Protein AF-A0A1J4ZXX1-F1 (afdb_monomer_lite)

pLDDT: mean 85.51, std 11.24, range [45.81, 95.94]

Foldseek 3Di:
DVVVVLVDPDAAEAEAEDAVPHDDDPALVLVLLVVLVRVVVCCVVAQEDEAEAEPSDDDPVSVCSSVVLNVLSRDPSGHYHYDHDHCVPDPVNVVNVVQNVQVVCCVPPVDCSVVSCVVRYDYDYYYSVVSVVVSVVVVD

Sequence (140 aa):
MLADMAQADVEIFALTVRKERRRIEDTPEHYAILVCELLSMCWNTHLNVALSLDRHFTSSLQIAAVNTSIYHQWPRQGLLSITHVDSQRSPLVQLADFVAGSVYSSYKANDQMVGLIEPRLEAVVEDWPHIKARWMHRWQ

Radius of gyration: 15.5 Å; chains: 1; bounding box: 45×34×31 Å

Secondary structure (DSSP, 8-state):
-HHHHHHS---EEEEEEE-TTPPPP--HHHHHHHHHHHHHTTTTT-SEEEEEEE----SHHHHHHHHHHHHHHS-TTSEEEEEEE-TTT-HHHHHHHHHHHHHHHHHHH--GGGGGTGGGEEEEEEEHHHHHHHHHHH--

Structure (mmCIF, N/CA/C/O backbone):
data_AF-A0A1J4ZXX1-F1
#
_entry.id   AF-A0A1J4ZXX1-F1
#
loop_
_atom_site.group_PDB
_atom_site.id
_atom_site.type_symbol
_atom_site.label_atom_id
_atom_site.label_alt_id
_atom_site.label_comp_id
_atom_site.label_asym_id
_atom_site.label_entity_id
_atom_site.label_seq_id
_atom_site.pdbx_PDB_ins_code
_atom_site.Cartn_x
_atom_site.Cartn_y
_atom_site.Cartn_z
_atom_site.occupancy
_atom_site.B_iso_or_equiv
_atom_site.auth_seq_id
_atom_site.auth_comp_id
_atom_site.auth_asym_id
_atom_site.auth_atom_id
_atom_site.pdbx_PDB_model_num
ATOM 1 N N . MET A 1 1 ? -23.843 -4.019 -1.315 1.00 52.09 1 MET A N 1
ATOM 2 C CA . MET A 1 1 ? -22.415 -3.870 -1.678 1.00 52.09 1 MET A CA 1
ATOM 3 C C . MET A 1 1 ? -21.716 -2.754 -0.900 1.00 52.09 1 MET A C 1
ATOM 5 O O . MET A 1 1 ? -20.800 -3.092 -0.182 1.00 52.09 1 MET A O 1
ATOM 9 N N . LEU A 1 2 ? -22.145 -1.478 -0.931 1.00 45.81 2 LEU A N 1
ATOM 10 C CA . LEU A 1 2 ? -21.620 -0.438 -0.005 1.00 45.81 2 LEU A CA 1
ATOM 11 C C . LEU A 1 2 ? -22.265 -0.492 1.398 1.00 45.81 2 LEU A C 1
ATOM 13 O O . LEU A 1 2 ? -21.585 -0.325 2.405 1.00 45.81 2 LEU A O 1
ATOM 17 N N . ALA A 1 3 ? -23.570 -0.779 1.472 1.00 47.62 3 ALA A N 1
ATOM 18 C CA . ALA A 1 3 ? -24.307 -0.872 2.739 1.00 47.62 3 ALA A CA 1
ATOM 19 C C . ALA A 1 3 ? -23.832 -2.030 3.638 1.00 47.62 3 ALA A C 1
ATOM 21 O O . ALA A 1 3 ? -23.778 -1.880 4.854 1.00 47.62 3 ALA A O 1
ATOM 22 N N . ASP A 1 4 ? -23.428 -3.154 3.040 1.00 51.50 4 ASP A N 1
ATOM 23 C CA . ASP A 1 4 ? -22.905 -4.315 3.776 1.00 51.50 4 ASP A CA 1
ATOM 24 C C . ASP A 1 4 ? -21.526 -4.018 4.390 1.00 51.50 4 ASP A C 1
ATOM 26 O O . ASP A 1 4 ? -21.186 -4.526 5.451 1.00 51.50 4 ASP A O 1
ATOM 30 N N . MET A 1 5 ? -20.749 -3.133 3.759 1.00 50.62 5 MET A N 1
ATOM 31 C CA . MET A 1 5 ? -19.434 -2.705 4.245 1.00 50.62 5 MET A CA 1
ATOM 32 C C . MET A 1 5 ? -19.534 -1.665 5.355 1.00 50.62 5 MET A C 1
ATOM 34 O O . MET A 1 5 ? -18.695 -1.647 6.245 1.00 50.62 5 MET A O 1
ATOM 38 N N . ALA A 1 6 ? -20.592 -0.849 5.357 1.00 54.41 6 ALA A N 1
ATOM 39 C CA . ALA A 1 6 ? -20.888 0.040 6.479 1.00 54.41 6 ALA A CA 1
ATOM 40 C C . ALA A 1 6 ? -21.181 -0.734 7.782 1.00 54.41 6 ALA A C 1
ATOM 42 O O . ALA A 1 6 ? -21.035 -0.168 8.870 1.00 54.41 6 ALA A O 1
ATOM 43 N N . GLN A 1 7 ? -21.579 -2.010 7.670 1.00 55.47 7 GLN A N 1
ATOM 44 C CA . GLN A 1 7 ? -21.787 -2.924 8.798 1.00 55.47 7 GLN A CA 1
ATOM 45 C C . GLN A 1 7 ? -20.598 -3.847 9.089 1.00 55.47 7 GLN A C 1
ATOM 47 O O . GLN A 1 7 ? -20.555 -4.437 10.166 1.00 55.47 7 GLN A O 1
ATOM 52 N N . ALA A 1 8 ? -19.644 -3.977 8.166 1.00 64.56 8 ALA A N 1
ATOM 53 C CA . ALA A 1 8 ? -18.437 -4.751 8.404 1.00 64.56 8 ALA A CA 1
ATOM 54 C C . ALA A 1 8 ? -17.531 -4.015 9.403 1.00 64.56 8 ALA A C 1
ATOM 56 O O . ALA A 1 8 ? -17.345 -2.798 9.317 1.00 64.56 8 ALA A O 1
ATOM 57 N N . ASP A 1 9 ? -16.973 -4.762 10.353 1.00 73.69 9 ASP A N 1
ATOM 58 C CA . ASP A 1 9 ? -15.951 -4.253 11.261 1.00 73.69 9 ASP A CA 1
ATOM 59 C C . ASP A 1 9 ? -14.627 -4.190 10.494 1.00 73.69 9 ASP A C 1
ATOM 61 O O . ASP A 1 9 ? -13.966 -5.207 10.272 1.00 73.69 9 ASP A O 1
ATOM 65 N N . VAL A 1 10 ? -14.329 -3.012 9.948 1.00 83.25 10 VAL A N 1
ATOM 66 C CA . VAL A 1 10 ? -13.149 -2.759 9.120 1.00 83.25 10 VAL A CA 1
ATOM 67 C C . VAL A 1 10 ? -12.359 -1.598 9.695 1.00 83.25 10 VAL A C 1
ATOM 69 O O . VAL A 1 10 ? -12.916 -0.546 10.001 1.00 83.25 10 VAL A O 1
ATOM 72 N N . GLU A 1 11 ? -11.049 -1.782 9.779 1.00 88.88 11 GLU A N 1
ATOM 73 C CA . GLU A 1 11 ? -10.097 -0.715 10.065 1.00 88.88 11 GLU A CA 1
ATOM 74 C C . GLU A 1 11 ? -9.578 -0.163 8.737 1.00 88.88 11 GLU A C 1
ATOM 76 O O . GLU A 1 11 ? -9.179 -0.917 7.843 1.00 88.88 11 GLU A O 1
ATOM 81 N N . ILE A 1 12 ? -9.627 1.158 8.578 1.00 90.38 12 ILE A N 1
ATOM 82 C CA . ILE A 1 12 ? -9.229 1.829 7.345 1.00 90.38 12 ILE A CA 1
ATOM 83 C C . ILE A 1 12 ? -7.988 2.656 7.643 1.00 90.38 12 ILE A C 1
ATOM 85 O O . ILE A 1 12 ? -8.039 3.590 8.432 1.00 90.38 12 ILE A O 1
ATOM 89 N N . PHE A 1 13 ? -6.891 2.361 6.955 1.00 92.50 13 PHE A N 1
ATOM 90 C CA . PHE A 1 13 ? -5.655 3.132 7.053 1.00 92.50 13 PHE A CA 1
ATOM 91 C C . PHE A 1 13 ? -5.449 3.921 5.761 1.00 92.50 13 PHE A C 1
ATOM 93 O O . PHE A 1 13 ? -5.605 3.373 4.666 1.00 92.50 13 PHE A O 1
ATOM 100 N N . ALA A 1 14 ? -5.089 5.200 5.866 1.00 93.19 14 ALA A N 1
ATOM 101 C CA . ALA A 1 14 ? -4.802 6.037 4.705 1.00 93.19 14 ALA A CA 1
ATOM 102 C C . ALA A 1 14 ? -3.506 6.830 4.875 1.00 93.19 14 ALA A C 1
ATOM 104 O O . ALA A 1 14 ? -3.298 7.513 5.874 1.00 93.19 14 ALA A O 1
ATOM 105 N N . LEU A 1 15 ? -2.667 6.808 3.840 1.00 94.25 15 LEU A N 1
ATOM 106 C CA . LEU A 1 15 ? -1.433 7.585 3.776 1.00 94.25 15 LEU A CA 1
ATOM 107 C C . LEU A 1 15 ? -1.557 8.683 2.717 1.00 94.25 15 LEU A C 1
ATOM 109 O O . LEU A 1 15 ? -1.630 8.412 1.518 1.00 94.25 15 LEU A O 1
ATOM 113 N N . THR A 1 16 ? -1.518 9.938 3.155 1.00 92.56 16 THR A N 1
ATOM 114 C CA . THR A 1 16 ? -1.453 11.108 2.276 1.00 92.56 16 THR A CA 1
ATOM 115 C C . THR A 1 16 ? -0.020 11.610 2.198 1.00 92.56 16 THR A C 1
ATOM 117 O O . THR A 1 16 ? 0.538 12.111 3.171 1.00 92.56 16 THR A O 1
ATOM 120 N N . VAL A 1 17 ? 0.581 11.524 1.012 1.00 93.31 17 VAL A N 1
ATOM 121 C CA . VAL A 1 17 ? 1.979 11.924 0.817 1.00 93.31 17 VAL A CA 1
ATOM 122 C C . VAL A 1 17 ? 2.077 13.321 0.221 1.00 93.31 17 VAL A C 1
ATOM 124 O O . VAL A 1 17 ? 1.668 13.561 -0.923 1.00 93.31 17 VAL A O 1
ATOM 127 N N . ARG A 1 18 ? 2.699 14.240 0.959 1.00 92.00 18 ARG A N 1
ATOM 128 C CA . ARG A 1 18 ? 3.057 15.571 0.467 1.00 92.00 18 ARG A CA 1
ATOM 1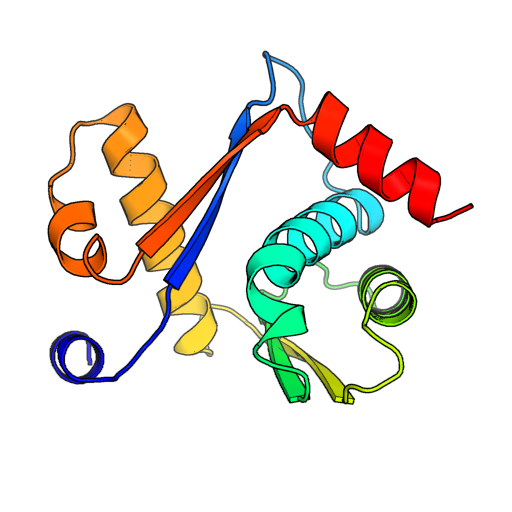29 C C . ARG A 1 18 ? 4.329 15.478 -0.371 1.00 92.00 18 ARG A C 1
ATOM 131 O O . ARG A 1 18 ? 5.387 15.055 0.084 1.00 92.00 18 ARG A O 1
ATOM 138 N N . LYS A 1 19 ? 4.209 15.861 -1.643 1.00 88.62 19 LYS A N 1
ATOM 139 C CA . LYS A 1 19 ? 5.293 15.731 -2.634 1.00 88.62 19 LYS A CA 1
ATOM 140 C C . LYS A 1 19 ? 6.100 17.018 -2.834 1.00 88.62 19 LYS A C 1
ATOM 142 O O . LYS A 1 19 ? 7.045 17.009 -3.610 1.00 88.62 19 LYS A O 1
ATOM 147 N N . GLU A 1 20 ? 5.707 18.129 -2.201 1.00 82.06 20 GLU A N 1
ATOM 148 C CA . GLU A 1 20 ? 6.385 19.440 -2.278 1.00 82.06 20 GLU A CA 1
ATOM 149 C C . GLU A 1 20 ? 6.808 19.859 -3.704 1.00 82.06 20 GLU A C 1
ATOM 151 O O . GLU A 1 20 ? 7.941 20.264 -3.954 1.00 82.06 20 GLU A O 1
ATOM 156 N N . ARG A 1 21 ? 5.890 19.735 -4.676 1.00 78.56 21 ARG A N 1
ATOM 157 C CA . ARG A 1 21 ? 6.116 20.015 -6.116 1.00 78.56 21 ARG A CA 1
ATOM 158 C C . ARG A 1 21 ? 7.118 19.090 -6.825 1.00 78.56 21 ARG A C 1
ATOM 160 O O . ARG A 1 21 ? 7.431 19.322 -7.990 1.00 78.56 21 ARG A O 1
ATOM 167 N N . ARG A 1 22 ? 7.588 18.026 -6.177 1.00 81.94 22 ARG A N 1
ATOM 168 C CA . ARG A 1 22 ? 8.409 16.977 -6.792 1.00 81.94 22 ARG A CA 1
ATOM 169 C C . ARG A 1 22 ? 7.522 15.852 -7.310 1.00 81.94 22 ARG A C 1
ATOM 171 O O . ARG A 1 22 ? 6.458 15.559 -6.764 1.00 81.94 22 ARG A O 1
ATOM 178 N N . ARG A 1 23 ? 7.972 15.189 -8.371 1.00 85.88 23 ARG A N 1
ATOM 179 C CA . ARG A 1 23 ? 7.375 13.929 -8.810 1.00 85.88 23 ARG A CA 1
ATOM 180 C C . ARG A 1 23 ? 7.957 12.803 -7.956 1.00 85.88 23 ARG A C 1
ATOM 182 O O . ARG A 1 23 ? 9.167 12.747 -7.765 1.00 85.88 23 ARG A O 1
ATOM 189 N N . ILE A 1 24 ? 7.101 11.912 -7.460 1.00 89.38 24 ILE A N 1
ATOM 190 C CA . ILE A 1 24 ? 7.552 10.593 -7.005 1.00 89.38 24 ILE A CA 1
ATOM 191 C C . ILE A 1 24 ? 7.668 9.751 -8.270 1.00 89.38 24 ILE A C 1
ATOM 193 O O . ILE A 1 24 ? 6.686 9.617 -9.003 1.00 89.38 24 ILE A O 1
ATOM 197 N N . GLU A 1 25 ? 8.875 9.287 -8.577 1.00 91.56 25 GLU A N 1
ATOM 198 C CA . GLU A 1 25 ? 9.091 8.426 -9.736 1.00 91.56 25 GLU A CA 1
ATOM 199 C C . GLU A 1 25 ? 8.351 7.111 -9.547 1.00 91.56 25 GLU A C 1
ATOM 201 O O . GLU A 1 25 ? 8.343 6.550 -8.450 1.00 91.56 25 GLU A O 1
ATOM 206 N N . ASP A 1 26 ? 7.752 6.633 -10.628 1.00 91.69 26 ASP A N 1
ATOM 207 C CA . ASP A 1 26 ? 6.923 5.440 -10.614 1.00 91.69 26 ASP A CA 1
ATOM 208 C C . ASP A 1 26 ? 7.782 4.177 -10.754 1.00 91.69 26 ASP A C 1
ATOM 210 O O . ASP A 1 26 ? 7.872 3.560 -11.816 1.00 91.69 26 ASP A O 1
ATOM 214 N N . THR A 1 27 ? 8.518 3.864 -9.689 1.00 94.56 27 THR A N 1
ATOM 215 C CA . THR A 1 27 ? 9.435 2.723 -9.626 1.00 94.56 27 THR A CA 1
ATOM 216 C C . THR A 1 27 ? 8.913 1.665 -8.650 1.00 94.56 27 THR A C 1
ATOM 218 O O . THR A 1 27 ? 8.263 2.016 -7.659 1.00 94.56 27 THR A O 1
ATOM 221 N N . PRO A 1 28 ? 9.227 0.369 -8.869 1.00 94.25 28 PRO A N 1
ATOM 222 C CA . PRO A 1 28 ? 8.906 -0.704 -7.921 1.00 94.25 28 PRO A CA 1
ATOM 223 C C . PRO A 1 28 ? 9.359 -0.395 -6.494 1.00 94.25 28 PRO A C 1
ATOM 225 O O . PRO A 1 28 ? 8.646 -0.652 -5.529 1.00 94.25 28 PRO A O 1
ATOM 228 N N . GLU A 1 29 ? 10.536 0.215 -6.380 1.00 93.88 29 GLU A N 1
ATOM 229 C CA . GLU A 1 29 ? 11.138 0.625 -5.122 1.00 93.88 29 GLU A CA 1
ATOM 230 C C . GLU A 1 29 ? 10.276 1.661 -4.387 1.00 93.88 29 GLU A C 1
ATOM 232 O O . GLU A 1 29 ? 9.874 1.437 -3.248 1.00 93.88 29 GLU A O 1
ATOM 237 N N . HIS A 1 30 ? 9.941 2.781 -5.036 1.00 94.62 30 HIS A N 1
ATOM 238 C CA . HIS A 1 30 ? 9.138 3.823 -4.400 1.00 94.62 30 HIS A CA 1
ATOM 239 C C . HIS A 1 30 ? 7.727 3.338 -4.063 1.00 94.62 30 HIS A C 1
ATOM 241 O O . HIS A 1 30 ? 7.196 3.698 -3.015 1.00 94.62 30 HIS A O 1
ATOM 247 N N . TYR A 1 31 ? 7.136 2.497 -4.913 1.00 94.94 31 TYR A N 1
ATOM 248 C CA . TYR A 1 31 ? 5.852 1.872 -4.618 1.00 94.94 31 TYR A CA 1
ATOM 249 C C . TYR A 1 31 ? 5.934 0.997 -3.360 1.00 94.94 31 TYR A C 1
ATOM 251 O O . TYR A 1 31 ? 5.115 1.142 -2.455 1.00 94.94 31 TYR A O 1
ATOM 259 N N . ALA A 1 32 ? 6.965 0.152 -3.248 1.00 95.38 32 ALA A N 1
ATOM 260 C CA . ALA A 1 32 ? 7.176 -0.680 -2.069 1.00 95.38 32 ALA A CA 1
ATOM 261 C C . ALA A 1 32 ? 7.409 0.149 -0.796 1.00 95.38 32 ALA A C 1
ATOM 263 O O . ALA A 1 32 ? 6.886 -0.224 0.249 1.00 95.38 32 ALA A O 1
ATOM 264 N N . ILE A 1 33 ? 8.118 1.284 -0.874 1.00 95.44 33 ILE A N 1
ATOM 265 C CA . ILE A 1 33 ? 8.266 2.224 0.255 1.00 95.44 33 ILE A CA 1
ATOM 266 C C . ILE A 1 33 ? 6.892 2.683 0.755 1.00 95.44 33 ILE A C 1
ATOM 268 O O . ILE A 1 33 ? 6.630 2.647 1.954 1.00 95.44 33 ILE A O 1
ATOM 272 N N . LEU A 1 34 ? 6.011 3.105 -0.155 1.00 95.38 34 LEU A N 1
ATOM 273 C CA . LEU A 1 34 ? 4.683 3.606 0.205 1.00 95.38 34 LEU A CA 1
ATOM 274 C C . LEU A 1 34 ? 3.795 2.512 0.801 1.00 95.38 34 LEU A C 1
ATOM 276 O O . LEU A 1 34 ? 3.111 2.755 1.793 1.00 95.38 34 LEU A O 1
ATOM 280 N N . VAL A 1 35 ? 3.842 1.303 0.234 1.00 94.75 35 VAL A N 1
ATOM 281 C CA . VAL A 1 35 ? 3.134 0.142 0.789 1.00 94.75 35 VAL A CA 1
ATOM 282 C C . VAL A 1 35 ? 3.665 -0.198 2.183 1.00 94.75 35 VAL A C 1
ATOM 284 O O . VAL A 1 35 ? 2.871 -0.409 3.092 1.00 94.75 35 VAL A O 1
ATOM 287 N N . CYS A 1 36 ? 4.986 -0.208 2.385 1.00 94.69 36 CYS A N 1
ATOM 288 C CA . CYS A 1 36 ? 5.585 -0.467 3.696 1.00 94.69 36 CYS A CA 1
ATOM 289 C C . CYS A 1 36 ? 5.211 0.603 4.730 1.00 94.69 36 CYS A C 1
ATOM 291 O O . CYS A 1 36 ? 4.905 0.251 5.865 1.00 94.69 36 CYS A O 1
ATOM 293 N N . GLU A 1 37 ? 5.200 1.887 4.356 1.00 95.00 37 GLU A N 1
ATOM 294 C CA . GLU A 1 37 ? 4.766 2.969 5.253 1.00 95.00 37 GLU A CA 1
ATOM 295 C C . GLU A 1 37 ? 3.314 2.758 5.693 1.00 95.00 37 GLU A C 1
ATOM 297 O O . GLU A 1 37 ? 3.035 2.810 6.889 1.00 95.00 37 GLU A O 1
ATOM 302 N N . LEU A 1 38 ? 2.417 2.422 4.761 1.00 93.94 38 LEU A N 1
ATOM 303 C CA . LEU A 1 38 ? 1.018 2.142 5.085 1.00 93.94 38 LEU A CA 1
ATOM 304 C C . LEU A 1 38 ? 0.868 0.894 5.971 1.00 93.94 38 LEU A C 1
ATOM 306 O O . LEU A 1 38 ? 0.196 0.942 6.996 1.00 93.94 38 LEU A O 1
ATOM 310 N N . LEU A 1 39 ? 1.536 -0.211 5.624 1.00 93.00 39 LEU A N 1
ATOM 311 C CA . LEU A 1 39 ? 1.522 -1.441 6.425 1.00 93.00 39 LEU A CA 1
ATOM 312 C C . LEU A 1 39 ? 2.103 -1.227 7.823 1.00 93.00 39 LEU A C 1
ATOM 314 O O . LEU A 1 39 ? 1.688 -1.897 8.767 1.00 93.00 39 LEU A O 1
ATOM 318 N N . SER A 1 40 ? 3.037 -0.285 7.981 1.00 92.31 40 SER A N 1
ATOM 319 C CA . SER A 1 40 ? 3.657 -0.022 9.278 1.00 92.31 40 SER A CA 1
ATOM 320 C C . SER A 1 40 ? 2.685 0.501 10.335 1.00 92.31 40 SER A C 1
ATOM 322 O O . SER A 1 40 ? 2.953 0.356 11.529 1.00 92.31 40 SER A O 1
ATOM 324 N N . MET A 1 41 ? 1.543 1.039 9.897 1.00 91.50 41 MET A N 1
ATOM 325 C CA . MET A 1 41 ? 0.456 1.484 10.766 1.00 91.50 41 MET A CA 1
ATOM 326 C C . MET A 1 41 ? -0.241 0.297 11.450 1.00 91.50 41 MET A C 1
ATOM 328 O 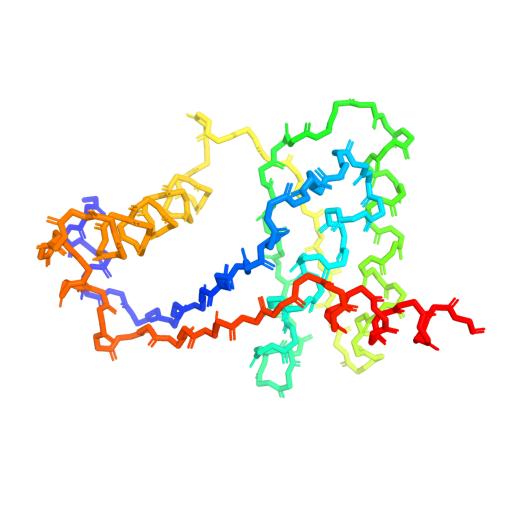O . MET A 1 41 ? -0.698 0.431 12.577 1.00 91.50 41 MET A O 1
ATOM 332 N N . CYS A 1 42 ? -0.264 -0.885 10.819 1.00 89.00 42 CYS A N 1
ATOM 333 C CA . CYS A 1 42 ? -1.109 -2.003 11.255 1.00 89.00 42 CYS A CA 1
ATOM 334 C C . CYS A 1 42 ? -0.356 -3.335 11.477 1.00 89.00 42 CYS A C 1
ATOM 336 O O . CYS A 1 42 ? -0.866 -4.259 12.103 1.00 89.00 42 CYS A O 1
ATOM 338 N N . TRP A 1 43 ? 0.898 -3.472 11.046 1.00 88.81 43 TRP A N 1
ATOM 339 C CA . TRP A 1 43 ? 1.630 -4.748 11.127 1.00 88.81 43 TRP A CA 1
ATOM 340 C C . TRP A 1 43 ? 2.014 -5.215 12.548 1.00 88.81 43 TRP A C 1
ATOM 342 O O . TRP A 1 43 ? 2.398 -6.368 12.732 1.00 88.81 43 TRP A O 1
ATOM 352 N N . ASN A 1 44 ? 1.902 -4.349 13.563 1.00 84.81 44 ASN A N 1
ATOM 353 C CA . ASN A 1 44 ? 2.141 -4.707 14.968 1.00 84.81 44 ASN A CA 1
ATOM 354 C C . ASN A 1 44 ? 0.889 -5.323 15.607 1.00 84.81 44 ASN A C 1
ATOM 356 O O . ASN A 1 44 ? 1.002 -6.089 16.562 1.00 84.81 44 ASN A O 1
ATOM 360 N N . THR A 1 45 ? -0.292 -4.988 15.087 1.00 87.56 45 THR A N 1
ATOM 361 C CA . THR A 1 45 ? -1.589 -5.505 15.537 1.00 87.56 45 THR A CA 1
ATOM 362 C C . THR A 1 45 ? -2.044 -6.687 14.679 1.00 87.56 45 THR A C 1
ATOM 364 O O . THR A 1 45 ? -2.667 -7.613 15.196 1.00 87.56 45 THR A O 1
ATOM 367 N N . HIS A 1 46 ? -1.649 -6.728 13.402 1.00 87.88 46 HIS A N 1
ATOM 368 C CA . HIS A 1 46 ? -1.968 -7.811 12.469 1.00 87.88 46 HIS A CA 1
ATOM 369 C C . HIS A 1 46 ? -0.698 -8.508 11.970 1.00 87.88 46 HIS A C 1
ATOM 371 O O . HIS A 1 46 ? -0.137 -8.176 10.929 1.00 87.88 46 HIS A O 1
ATOM 377 N N . LEU A 1 47 ? -0.258 -9.528 12.709 1.00 87.31 47 LEU A N 1
ATOM 378 C CA . LEU A 1 47 ? 0.953 -10.286 12.372 1.00 87.31 47 LEU A CA 1
ATOM 379 C C . LEU A 1 47 ? 0.776 -11.202 11.148 1.00 87.31 47 LEU A C 1
ATOM 381 O O . LEU A 1 47 ? 1.754 -11.524 10.480 1.00 87.31 47 LEU A O 1
ATOM 385 N N . ASN A 1 48 ? -0.452 -11.626 10.838 1.00 91.69 48 ASN A N 1
ATOM 386 C CA . ASN A 1 48 ? -0.743 -12.517 9.714 1.00 91.69 48 ASN A CA 1
ATOM 387 C C . ASN A 1 48 ? -1.625 -11.800 8.692 1.00 91.69 48 ASN A C 1
ATOM 389 O O . ASN A 1 48 ? -2.805 -11.572 8.957 1.00 91.69 48 ASN A O 1
ATOM 393 N N . VAL A 1 49 ? -1.062 -11.459 7.533 1.00 90.88 49 VAL A N 1
ATOM 394 C CA . VAL A 1 49 ? -1.726 -10.628 6.523 1.00 90.88 49 VAL A CA 1
ATOM 395 C C . VAL A 1 49 ? -1.711 -11.294 5.153 1.00 90.88 49 VAL A C 1
ATOM 397 O O . VAL A 1 49 ? -0.671 -11.708 4.641 1.00 90.88 49 VAL A O 1
ATOM 400 N N . ALA A 1 50 ? -2.894 -11.349 4.540 1.00 92.69 50 ALA A N 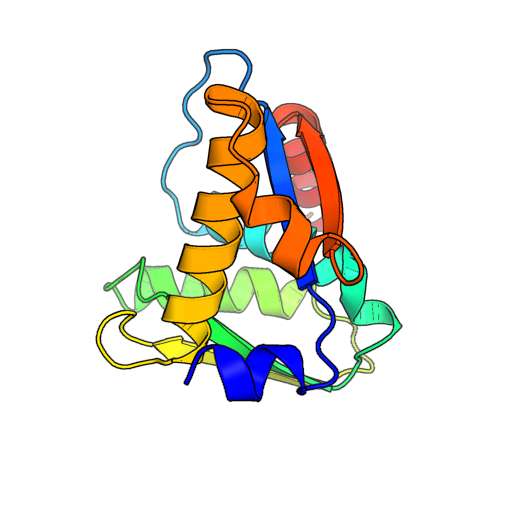1
ATOM 401 C CA . ALA A 1 50 ? -3.067 -11.625 3.121 1.00 92.69 50 ALA A CA 1
ATOM 402 C C . ALA A 1 50 ? -3.269 -10.299 2.381 1.00 92.69 50 ALA A C 1
ATOM 404 O O . ALA A 1 50 ? -4.362 -9.734 2.358 1.00 92.69 50 ALA A O 1
ATOM 405 N N . LEU A 1 51 ? -2.189 -9.784 1.805 1.00 93.00 51 LEU A N 1
ATOM 406 C CA . LEU A 1 51 ? -2.141 -8.496 1.135 1.00 93.00 51 LEU A CA 1
ATOM 407 C C . LEU A 1 51 ? -2.566 -8.634 -0.330 1.00 93.00 51 LEU A C 1
ATOM 409 O O . LEU A 1 51 ? -1.946 -9.364 -1.105 1.00 93.00 51 LEU A O 1
ATOM 413 N N . SER A 1 52 ? -3.597 -7.886 -0.719 1.00 93.12 52 SER A N 1
ATOM 414 C CA . SER A 1 52 ? -3.974 -7.691 -2.121 1.00 93.12 52 SER A CA 1
ATOM 415 C C . SER A 1 52 ? -3.518 -6.312 -2.584 1.00 93.12 52 SER A C 1
ATOM 417 O O . SER A 1 52 ? -3.935 -5.308 -2.013 1.00 93.12 52 SER A O 1
ATOM 419 N N . LEU A 1 53 ? -2.676 -6.267 -3.611 1.00 92.44 53 LEU A N 1
ATOM 420 C CA . LEU A 1 53 ? -2.216 -5.037 -4.254 1.00 92.44 53 LEU A CA 1
ATOM 421 C C . LEU A 1 53 ? -2.870 -4.903 -5.625 1.00 92.44 53 LEU A C 1
ATOM 423 O O . LEU A 1 53 ? -3.075 -5.911 -6.305 1.00 92.44 53 LEU A O 1
ATOM 427 N N . ASP A 1 54 ? -3.164 -3.673 -6.044 1.00 88.38 54 ASP A N 1
ATOM 428 C CA . ASP A 1 54 ? -3.522 -3.418 -7.438 1.00 88.38 54 ASP A CA 1
ATOM 429 C C . ASP A 1 54 ? -2.377 -3.850 -8.363 1.00 88.38 54 ASP A C 1
ATOM 431 O O . ASP A 1 54 ? -1.194 -3.742 -8.017 1.00 88.38 54 ASP A O 1
ATOM 435 N N . ARG A 1 55 ? -2.717 -4.334 -9.558 1.00 85.38 55 ARG A N 1
ATOM 436 C CA . ARG A 1 55 ? -1.749 -4.747 -10.577 1.00 85.38 55 ARG A CA 1
ATOM 437 C C . ARG A 1 55 ? -1.155 -3.519 -11.273 1.00 85.38 55 ARG A C 1
ATOM 439 O O . ARG A 1 55 ? -1.309 -3.321 -12.476 1.00 85.38 55 ARG A O 1
ATOM 446 N N . HIS A 1 56 ? -0.421 -2.728 -10.502 1.00 87.06 56 HIS A N 1
ATOM 447 C CA . HIS A 1 56 ? 0.255 -1.521 -10.964 1.00 87.06 56 HIS A CA 1
ATOM 448 C C . HIS A 1 56 ? 1.467 -1.842 -11.854 1.00 87.06 56 HIS A C 1
ATOM 450 O O . HIS A 1 56 ? 1.695 -1.201 -12.877 1.00 87.06 56 HIS A O 1
ATOM 456 N N . PHE A 1 57 ? 2.212 -2.904 -11.522 1.00 88.69 57 PHE A N 1
ATOM 457 C CA . PHE A 1 57 ? 3.310 -3.418 -12.347 1.00 88.69 57 PHE A CA 1
ATOM 458 C C . PHE A 1 57 ? 2.915 -4.720 -13.045 1.00 88.69 57 PHE A C 1
ATOM 460 O O . PHE A 1 57 ? 2.352 -5.626 -12.433 1.00 88.69 57 PHE A O 1
ATOM 467 N N . THR A 1 58 ? 3.250 -4.839 -14.331 1.00 86.88 58 THR A N 1
ATOM 468 C CA . THR A 1 58 ? 2.910 -6.012 -15.160 1.00 86.88 58 THR A CA 1
ATOM 469 C C . THR A 1 58 ? 4.108 -6.907 -15.463 1.00 86.88 58 THR A C 1
ATOM 471 O O . THR A 1 58 ? 3.933 -8.084 -15.775 1.00 86.88 58 THR A O 1
ATOM 474 N N . SER A 1 59 ? 5.331 -6.382 -15.348 1.00 93.19 59 SER A N 1
ATOM 475 C CA . SER A 1 59 ? 6.550 -7.172 -15.514 1.00 93.19 59 SER A CA 1
ATOM 476 C C . SER A 1 59 ? 6.806 -8.040 -14.285 1.00 93.19 59 SER A C 1
ATOM 478 O O . SER A 1 59 ? 6.873 -7.532 -13.164 1.00 93.19 59 SER A O 1
ATOM 480 N N . SER A 1 60 ? 7.058 -9.334 -14.496 1.00 92.06 60 SER A N 1
ATOM 481 C CA . SER A 1 60 ? 7.422 -10.270 -13.425 1.00 92.06 60 SER A CA 1
ATOM 482 C C . SER A 1 60 ? 8.633 -9.800 -12.616 1.00 92.06 60 SER A C 1
ATOM 484 O O . SER A 1 60 ? 8.677 -10.015 -11.409 1.00 92.06 60 SER A O 1
ATOM 486 N N . LEU A 1 61 ? 9.593 -9.118 -13.255 1.00 94.06 61 LEU A N 1
ATOM 487 C CA . LEU A 1 61 ? 10.771 -8.570 -12.578 1.00 94.06 61 LEU A CA 1
ATOM 488 C C . LEU A 1 61 ? 10.396 -7.432 -11.620 1.00 94.06 61 LEU A C 1
ATOM 490 O O . LEU A 1 61 ? 10.891 -7.377 -10.498 1.00 94.06 61 LEU A O 1
ATOM 494 N N . GLN A 1 62 ? 9.502 -6.538 -12.047 1.00 94.56 62 GLN A N 1
ATOM 495 C CA . GLN A 1 62 ? 9.029 -5.427 -11.220 1.00 94.56 62 GLN A CA 1
ATOM 496 C C . GLN A 1 62 ? 8.180 -5.931 -10.050 1.00 94.56 62 GLN A C 1
ATOM 498 O O . GLN A 1 62 ? 8.380 -5.493 -8.922 1.00 94.56 62 GLN A O 1
ATOM 503 N N . ILE A 1 63 ? 7.293 -6.899 -10.301 1.00 94.38 63 ILE A N 1
ATOM 504 C CA . ILE A 1 63 ? 6.492 -7.553 -9.258 1.00 94.38 63 ILE A CA 1
ATOM 505 C C . ILE A 1 63 ? 7.404 -8.232 -8.229 1.00 94.38 63 ILE A C 1
ATOM 507 O O . ILE A 1 63 ? 7.214 -8.059 -7.026 1.00 94.38 63 ILE A O 1
ATOM 511 N N . ALA A 1 64 ? 8.419 -8.972 -8.686 1.00 94.50 64 ALA A N 1
ATOM 512 C CA . ALA A 1 64 ? 9.383 -9.616 -7.799 1.00 94.50 64 ALA A CA 1
ATOM 513 C C . ALA A 1 64 ? 10.157 -8.592 -6.957 1.00 94.50 64 ALA A C 1
ATOM 515 O O . ALA A 1 64 ? 10.347 -8.822 -5.764 1.00 94.50 64 ALA A O 1
ATOM 516 N N . ALA A 1 65 ? 10.554 -7.458 -7.544 1.00 94.50 65 ALA A N 1
ATOM 517 C CA . ALA A 1 65 ? 11.207 -6.373 -6.817 1.00 94.50 65 ALA A CA 1
ATOM 518 C C . ALA A 1 65 ? 10.301 -5.799 -5.714 1.00 94.50 65 ALA A C 1
ATOM 520 O O . ALA A 1 65 ? 10.727 -5.750 -4.563 1.00 94.50 65 ALA A O 1
ATOM 521 N N . VAL A 1 66 ? 9.041 -5.462 -6.030 1.00 95.81 66 VAL A N 1
ATOM 522 C CA . VAL A 1 66 ? 8.063 -4.986 -5.031 1.00 95.81 66 VAL A CA 1
ATOM 523 C C . VAL A 1 66 ? 7.906 -5.999 -3.899 1.00 95.81 66 VAL A C 1
ATOM 525 O O . VAL A 1 66 ? 8.061 -5.651 -2.730 1.00 95.81 66 VAL A O 1
ATOM 528 N N . ASN A 1 67 ? 7.632 -7.260 -4.242 1.00 95.94 67 ASN A N 1
ATOM 529 C CA . ASN A 1 67 ? 7.396 -8.307 -3.252 1.00 95.94 67 ASN A CA 1
ATOM 530 C C . ASN A 1 67 ? 8.612 -8.494 -2.346 1.00 95.94 67 ASN A C 1
ATOM 532 O O . ASN A 1 67 ? 8.461 -8.558 -1.131 1.00 95.94 67 ASN A O 1
ATOM 536 N N . THR A 1 68 ? 9.811 -8.547 -2.926 1.00 94.56 68 THR A N 1
ATOM 537 C CA . THR A 1 68 ? 11.065 -8.722 -2.182 1.00 94.56 68 THR A CA 1
ATOM 538 C C . THR A 1 68 ? 11.273 -7.577 -1.193 1.00 94.56 68 THR A C 1
ATOM 540 O O . THR A 1 68 ? 11.527 -7.832 -0.017 1.00 94.56 68 THR A O 1
ATOM 543 N N . SER A 1 69 ? 11.087 -6.326 -1.628 1.00 94.25 69 SER A N 1
ATOM 544 C CA . SER A 1 69 ? 11.193 -5.151 -0.758 1.00 94.25 69 SER A CA 1
ATOM 545 C C . SER A 1 69 ? 10.208 -5.196 0.412 1.00 94.25 69 SER A C 1
ATOM 547 O O . SER A 1 69 ? 10.609 -4.939 1.545 1.00 94.25 69 SER A O 1
ATOM 549 N N . ILE A 1 70 ? 8.946 -5.568 0.170 1.00 94.62 70 ILE A N 1
ATOM 550 C CA . ILE A 1 70 ? 7.935 -5.666 1.234 1.00 94.62 70 ILE A CA 1
ATOM 551 C C . ILE A 1 70 ? 8.270 -6.816 2.196 1.00 94.62 70 ILE A C 1
ATOM 553 O O . ILE A 1 70 ? 8.271 -6.622 3.411 1.00 94.62 70 ILE A O 1
ATOM 557 N N . TYR A 1 71 ? 8.613 -8.000 1.676 1.00 93.81 71 TYR A N 1
ATOM 558 C CA . TYR A 1 71 ? 8.968 -9.161 2.496 1.00 93.81 71 TYR A CA 1
ATOM 559 C C . TYR A 1 71 ? 10.160 -8.895 3.413 1.00 93.81 71 TYR A C 1
ATOM 561 O O . TYR A 1 71 ? 10.139 -9.308 4.569 1.00 93.81 71 TYR A O 1
ATOM 569 N N . HIS A 1 72 ? 11.180 -8.182 2.929 1.00 91.94 72 HIS A N 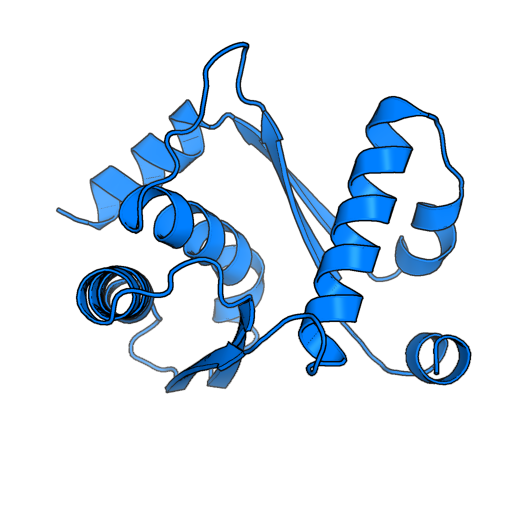1
ATOM 570 C CA . HIS A 1 72 ? 12.342 -7.829 3.743 1.00 91.94 72 HIS A CA 1
ATOM 571 C C . HIS A 1 72 ? 12.000 -6.949 4.947 1.00 91.94 72 HIS A C 1
ATOM 573 O O . HIS A 1 72 ? 12.723 -6.986 5.941 1.00 91.94 72 HIS A O 1
ATOM 579 N N . GLN A 1 73 ? 10.929 -6.163 4.856 1.00 90.94 73 GLN A N 1
ATOM 580 C CA . GLN A 1 73 ? 10.494 -5.279 5.934 1.00 90.94 73 GLN A CA 1
ATOM 581 C C . GLN A 1 73 ? 9.454 -5.913 6.854 1.00 90.94 73 GLN A C 1
ATOM 583 O O . GLN A 1 73 ? 9.257 -5.416 7.961 1.00 90.94 73 GLN A O 1
ATOM 588 N N . TRP A 1 74 ? 8.797 -6.995 6.429 1.00 91.50 74 TRP A N 1
ATOM 589 C CA . TRP A 1 74 ? 7.757 -7.636 7.225 1.00 91.50 74 TRP A CA 1
ATOM 590 C C . TRP A 1 74 ? 8.312 -8.182 8.556 1.00 91.50 74 TRP A C 1
ATOM 592 O O . TRP A 1 74 ? 9.396 -8.781 8.573 1.00 91.50 74 TRP A O 1
ATOM 602 N N . PRO A 1 75 ? 7.592 -8.028 9.685 1.00 89.00 75 PRO A N 1
ATOM 603 C CA . PRO A 1 75 ? 8.030 -8.565 10.967 1.00 89.00 75 PRO A CA 1
ATOM 604 C C . PRO A 1 75 ? 8.270 -10.079 10.905 1.00 89.00 75 PRO A C 1
ATOM 606 O O . PRO A 1 75 ? 7.408 -10.846 10.483 1.00 89.00 75 PRO A O 1
ATOM 609 N N . ARG A 1 76 ? 9.424 -10.538 11.410 1.00 86.06 76 ARG A N 1
ATOM 610 C CA . ARG A 1 76 ? 9.830 -11.963 11.374 1.00 86.06 76 ARG A CA 1
ATOM 611 C C . ARG A 1 76 ? 8.853 -12.925 12.054 1.00 86.06 76 ARG A C 1
ATOM 613 O O . ARG A 1 76 ? 8.901 -14.121 11.795 1.00 86.06 76 ARG A O 1
ATOM 620 N N . GLN A 1 77 ? 8.042 -12.417 12.975 1.00 86.12 77 GLN A N 1
ATOM 621 C CA . GLN A 1 77 ? 7.089 -13.207 13.754 1.00 86.12 77 GLN A CA 1
ATOM 622 C C . GLN A 1 77 ? 5.757 -13.416 13.015 1.00 86.12 77 GLN A C 1
ATOM 624 O O . GLN A 1 77 ? 4.919 -14.175 13.491 1.00 86.12 77 GLN A O 1
ATOM 629 N N . GLY A 1 78 ? 5.556 -12.737 11.882 1.00 87.25 78 GLY A N 1
ATOM 630 C CA . GLY A 1 78 ? 4.307 -12.720 11.138 1.00 87.25 78 GLY A CA 1
ATOM 631 C C . GLY A 1 78 ? 4.369 -13.445 9.794 1.00 87.25 78 GLY A C 1
ATOM 632 O O . GLY A 1 78 ? 5.435 -13.590 9.196 1.00 87.25 78 GLY A O 1
ATOM 633 N N . LEU A 1 79 ? 3.206 -13.859 9.290 1.00 91.88 79 LEU A N 1
ATOM 634 C CA . LEU A 1 79 ? 3.046 -14.406 7.943 1.00 91.88 79 LEU A CA 1
ATOM 635 C C . LEU A 1 79 ? 2.511 -13.336 6.990 1.00 91.88 79 LEU A C 1
ATOM 637 O O . LEU A 1 79 ? 1.492 -12.708 7.263 1.00 91.88 79 LEU A O 1
ATOM 641 N N . LEU A 1 80 ? 3.163 -13.184 5.838 1.00 94.06 80 LEU A N 1
ATOM 642 C CA . LEU A 1 80 ? 2.707 -12.311 4.761 1.00 94.06 80 LEU A CA 1
ATOM 643 C C . LEU A 1 80 ? 2.506 -13.119 3.479 1.00 94.06 80 LEU A C 1
ATOM 645 O O . LEU A 1 80 ? 3.423 -13.786 2.996 1.00 94.06 80 LEU A O 1
ATOM 649 N N . SER A 1 81 ? 1.321 -13.030 2.889 1.00 94.69 81 SER A N 1
ATOM 650 C CA . SER A 1 81 ? 1.086 -13.449 1.507 1.00 94.69 81 SER A CA 1
ATOM 651 C C . SER A 1 81 ? 0.718 -12.229 0.674 1.00 94.69 81 SER A C 1
ATOM 653 O O . SER A 1 81 ? -0.081 -11.406 1.105 1.00 94.69 81 SER A O 1
ATOM 655 N N . ILE A 1 82 ? 1.329 -12.077 -0.502 1.00 94.81 82 ILE A N 1
ATOM 656 C CA . ILE A 1 82 ? 1.089 -10.932 -1.389 1.00 94.81 82 ILE A CA 1
ATOM 657 C C . ILE A 1 82 ? 0.506 -11.440 -2.702 1.00 94.81 82 ILE A C 1
ATOM 659 O O . ILE A 1 82 ? 1.096 -12.300 -3.356 1.00 94.81 82 ILE A O 1
ATOM 663 N N . THR A 1 83 ? -0.629 -10.877 -3.111 1.00 93.12 83 THR A N 1
ATOM 664 C CA . THR A 1 83 ? -1.255 -11.137 -4.411 1.00 93.12 83 THR A CA 1
ATOM 665 C C . THR A 1 83 ? -1.466 -9.827 -5.159 1.00 93.12 83 THR A C 1
ATOM 667 O O . THR A 1 83 ? -1.987 -8.867 -4.603 1.00 93.12 83 THR A O 1
ATOM 670 N N . HIS A 1 84 ? -1.091 -9.797 -6.438 1.00 92.31 84 HIS A N 1
ATOM 671 C CA . HIS A 1 84 ? -1.333 -8.659 -7.331 1.00 92.31 84 HIS A CA 1
ATOM 672 C C . HIS A 1 84 ? -2.588 -8.933 -8.154 1.00 92.31 84 HIS A C 1
ATOM 674 O O . HIS A 1 84 ? -2.603 -9.852 -8.983 1.00 92.31 84 HIS A O 1
ATOM 680 N N . VAL A 1 85 ? -3.642 -8.162 -7.913 1.00 89.06 85 VAL A N 1
ATOM 681 C CA . VAL A 1 85 ? -4.974 -8.359 -8.490 1.00 89.06 85 VAL A CA 1
ATOM 682 C C . VAL A 1 85 ? -5.360 -7.184 -9.379 1.00 89.06 85 VAL A C 1
ATOM 684 O O . VAL A 1 85 ? -4.969 -6.051 -9.143 1.00 89.06 85 VAL A O 1
ATOM 687 N N . ASP A 1 86 ? -6.131 -7.465 -10.422 1.00 79.44 86 ASP A N 1
ATOM 688 C CA . ASP A 1 86 ? -6.691 -6.434 -11.294 1.00 79.44 86 ASP A CA 1
ATOM 689 C C . ASP A 1 86 ? -7.831 -5.709 -10.558 1.00 79.44 86 ASP A C 1
ATOM 691 O O . ASP A 1 86 ? -8.810 -6.354 -10.155 1.00 79.44 86 ASP A O 1
ATOM 695 N N . SER A 1 87 ? -7.708 -4.391 -10.376 1.00 64.88 87 SER A N 1
ATOM 696 C CA . SER A 1 87 ? -8.720 -3.524 -9.756 1.00 64.88 87 SER A CA 1
ATOM 697 C C . SER A 1 87 ? -10.113 -3.676 -10.375 1.00 64.88 87 SER A C 1
ATOM 699 O O . SER A 1 87 ? -11.112 -3.602 -9.661 1.00 64.88 87 SER A O 1
ATOM 701 N N . GLN A 1 88 ? -10.246 -4.019 -11.661 1.00 66.19 88 GLN A N 1
ATOM 702 C CA . GLN A 1 88 ? -11.566 -4.244 -12.272 1.00 66.19 88 GLN A CA 1
ATOM 703 C C . GLN A 1 88 ? -12.254 -5.528 -11.787 1.00 66.19 88 GLN A C 1
ATOM 705 O O . GLN A 1 88 ? -13.456 -5.705 -11.985 1.00 66.19 88 GLN A O 1
ATOM 710 N N . ARG A 1 89 ? -11.505 -6.438 -11.154 1.00 69.94 89 ARG A N 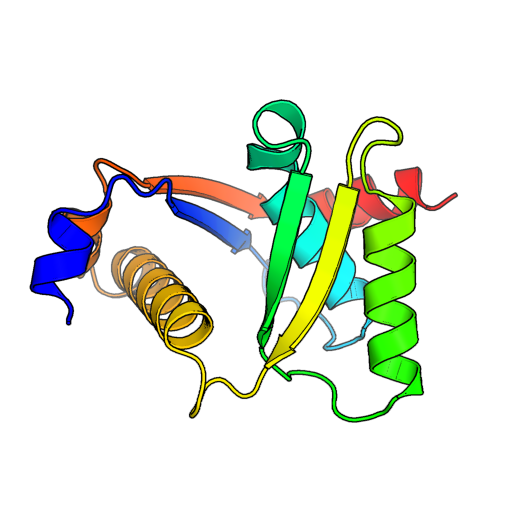1
ATOM 711 C CA . ARG A 1 89 ? -11.969 -7.779 -10.773 1.00 69.94 89 ARG A CA 1
ATOM 712 C C . ARG A 1 89 ? -11.899 -8.055 -9.271 1.00 69.94 89 ARG A C 1
ATOM 714 O O . ARG A 1 89 ? -12.374 -9.105 -8.848 1.00 69.94 89 ARG A O 1
ATOM 721 N N . SER A 1 90 ? -11.331 -7.147 -8.474 1.00 80.12 90 SER A N 1
ATOM 722 C CA . SER A 1 90 ? -11.180 -7.312 -7.025 1.00 80.12 90 SER A CA 1
ATOM 723 C C . SER A 1 90 ? -11.978 -6.266 -6.238 1.00 80.12 90 SER A C 1
ATOM 725 O O . SER A 1 90 ? -11.586 -5.097 -6.220 1.00 80.12 90 SER A O 1
ATOM 727 N N . PRO A 1 91 ? -13.038 -6.668 -5.508 1.00 82.00 91 PRO A N 1
ATOM 728 C CA . PRO A 1 91 ? -13.776 -5.767 -4.620 1.00 82.00 91 PRO A CA 1
ATOM 729 C C . PRO A 1 91 ? -12.898 -5.099 -3.550 1.00 82.00 91 PRO A C 1
ATOM 731 O O . PRO A 1 91 ? -13.181 -3.978 -3.139 1.00 82.00 91 PRO A O 1
ATOM 734 N N . LEU A 1 92 ? -11.819 -5.764 -3.117 1.00 82.81 92 LEU A N 1
ATOM 735 C CA . LEU A 1 92 ? -10.893 -5.234 -2.109 1.00 82.81 92 LEU A CA 1
ATOM 736 C C . LEU A 1 92 ? -10.082 -4.049 -2.638 1.00 82.81 92 LEU A C 1
ATOM 738 O O . LEU A 1 92 ? -9.937 -3.046 -1.947 1.00 82.81 92 LEU A O 1
ATOM 742 N N . VAL A 1 93 ? -9.581 -4.148 -3.870 1.00 84.75 93 VAL A N 1
ATOM 743 C CA . VAL A 1 93 ? -8.826 -3.047 -4.484 1.00 84.75 93 VAL A CA 1
ATOM 744 C C . VAL A 1 93 ? -9.762 -1.901 -4.859 1.00 84.75 93 VAL A C 1
ATOM 746 O O . VAL A 1 93 ? -9.437 -0.752 -4.592 1.00 84.75 93 VAL A O 1
ATOM 749 N N . GLN A 1 94 ? -10.972 -2.200 -5.344 1.00 83.75 94 GLN A N 1
ATOM 750 C CA . GLN A 1 94 ? -11.992 -1.172 -5.599 1.00 83.75 94 GLN A CA 1
ATOM 751 C C . GLN A 1 94 ? -12.354 -0.384 -4.339 1.00 83.75 94 GLN A C 1
ATOM 753 O O . GLN A 1 94 ? -12.533 0.831 -4.400 1.00 83.75 94 GLN A O 1
ATOM 758 N N . LEU A 1 95 ? -12.450 -1.061 -3.190 1.00 85.25 95 LEU A N 1
ATOM 759 C CA . LEU A 1 95 ? -12.647 -0.389 -1.911 1.00 85.25 95 LEU A CA 1
ATOM 760 C C . LEU A 1 95 ? -11.467 0.521 -1.570 1.00 85.25 95 LEU A C 1
ATOM 762 O O . LEU A 1 95 ? -11.684 1.667 -1.182 1.00 85.25 95 LEU A O 1
ATOM 766 N N . ALA A 1 96 ? -10.237 0.019 -1.695 1.00 87.75 96 ALA A N 1
ATOM 767 C CA . ALA A 1 96 ? -9.043 0.804 -1.404 1.00 87.75 96 ALA A CA 1
ATOM 768 C C . ALA A 1 96 ? -8.977 2.068 -2.281 1.00 87.75 96 ALA A C 1
ATOM 770 O O . ALA A 1 96 ? -8.732 3.157 -1.763 1.00 87.75 96 ALA A O 1
ATOM 771 N N . ASP A 1 97 ? -9.299 1.951 -3.572 1.00 87.06 97 ASP A N 1
ATOM 772 C CA . ASP A 1 97 ? -9.378 3.082 -4.502 1.00 87.06 97 ASP A CA 1
ATOM 773 C C . ASP A 1 97 ? -10.491 4.067 -4.124 1.00 87.06 97 ASP A C 1
ATOM 775 O O . ASP A 1 97 ? -10.288 5.283 -4.157 1.00 87.06 97 ASP A O 1
ATOM 779 N N . PHE A 1 98 ? -11.662 3.566 -3.719 1.00 86.62 98 PHE A N 1
ATOM 780 C CA . PHE A 1 98 ? -12.764 4.403 -3.242 1.00 86.62 98 PHE A CA 1
ATOM 781 C C . PHE A 1 98 ? -12.374 5.196 -1.987 1.00 86.62 98 PHE A C 1
ATOM 783 O O . PHE A 1 98 ? -12.623 6.404 -1.913 1.00 86.62 98 PHE A O 1
ATOM 790 N N . VAL A 1 99 ? -11.734 4.542 -1.014 1.00 88.44 99 VAL A N 1
ATOM 791 C CA . VAL A 1 99 ? -11.217 5.188 0.201 1.00 88.44 99 VAL A CA 1
ATOM 792 C C . VAL A 1 99 ? -10.181 6.244 -0.170 1.00 88.44 99 VAL A C 1
ATOM 794 O O . VAL A 1 99 ? -10.309 7.392 0.254 1.00 88.44 99 VAL A O 1
ATOM 797 N N . ALA A 1 100 ? -9.198 5.899 -1.005 1.00 88.12 100 ALA A N 1
ATOM 798 C CA . ALA A 1 100 ? -8.165 6.830 -1.447 1.00 88.12 100 ALA A CA 1
ATOM 799 C C . ALA A 1 100 ? -8.766 8.052 -2.163 1.00 88.12 100 ALA A C 1
ATOM 801 O O . ALA A 1 100 ? -8.371 9.187 -1.889 1.00 88.12 100 ALA A O 1
ATOM 802 N N . GLY A 1 101 ? -9.761 7.842 -3.031 1.00 87.06 101 GLY A N 1
ATOM 803 C CA . GLY A 1 101 ? -10.492 8.908 -3.715 1.00 87.06 101 GLY A CA 1
ATOM 804 C C . GLY A 1 101 ? -11.291 9.799 -2.761 1.00 87.06 101 GLY A C 1
ATOM 805 O O . GLY A 1 101 ? -11.276 11.023 -2.909 1.00 87.06 101 GLY A O 1
ATOM 806 N N . SER A 1 102 ? -11.934 9.209 -1.753 1.00 86.56 102 SER A N 1
ATOM 807 C CA . SER A 1 102 ? -12.717 9.933 -0.740 1.00 86.56 102 SER A CA 1
ATOM 808 C C . SER A 1 102 ? -11.820 10.795 0.149 1.00 86.56 102 SER A C 1
ATOM 810 O O . SER A 1 102 ? -12.086 11.983 0.335 1.00 86.56 102 SER A O 1
ATOM 812 N N . VAL A 1 103 ? -10.706 10.228 0.625 1.00 87.56 103 VAL A N 1
ATOM 813 C CA . VAL A 1 103 ? -9.684 10.948 1.400 1.00 87.56 103 VAL A CA 1
ATOM 814 C C . VAL A 1 103 ? -9.057 12.061 0.562 1.00 87.56 103 VAL A C 1
ATOM 816 O O . VAL A 1 103 ? -8.919 13.185 1.026 1.00 87.56 103 VAL A O 1
ATOM 819 N N . TYR A 1 104 ? -8.723 11.808 -0.703 1.00 86.50 104 TYR A N 1
ATOM 820 C CA . TYR A 1 104 ? -8.183 12.849 -1.580 1.00 86.50 104 TYR A CA 1
ATOM 821 C C . TYR A 1 104 ? -9.171 14.004 -1.809 1.00 86.50 104 TYR A C 1
ATOM 823 O O . TYR A 1 104 ? -8.781 15.176 -1.813 1.00 86.50 104 TYR A O 1
ATOM 831 N N . SER A 1 105 ? -10.450 13.680 -2.004 1.00 84.94 105 SER A N 1
ATOM 832 C CA . SER A 1 105 ? -11.496 14.666 -2.291 1.00 84.94 105 SER A CA 1
ATOM 833 C C . SER A 1 105 ? -11.797 15.553 -1.087 1.00 84.94 105 SER A C 1
ATOM 835 O O . SER A 1 105 ? -12.042 16.748 -1.274 1.00 84.94 105 SER A O 1
ATOM 837 N N . SER A 1 106 ? -11.684 15.039 0.142 1.00 83.56 106 SER A N 1
ATOM 838 C CA . SER A 1 106 ? -11.835 15.866 1.346 1.00 83.56 106 SER A CA 1
ATOM 839 C C . SER A 1 106 ? -10.759 16.957 1.431 1.00 83.56 106 SER A C 1
ATOM 841 O O . SER A 1 106 ? -11.082 18.112 1.706 1.00 83.56 106 SER A O 1
ATOM 843 N N . TYR A 1 107 ? -9.508 16.650 1.062 1.00 78.75 107 TYR A N 1
ATOM 844 C CA . TYR A 1 107 ? -8.419 17.637 1.018 1.00 78.75 107 TYR A CA 1
ATOM 845 C C . TYR A 1 107 ? -8.559 18.684 -0.098 1.00 78.75 107 TYR A C 1
ATOM 847 O O . TYR A 1 107 ? -7.973 19.762 0.004 1.00 78.75 107 TYR A O 1
ATOM 855 N N . LYS A 1 108 ? -9.277 18.378 -1.187 1.00 75.75 108 LYS A N 1
ATOM 856 C CA . LYS A 1 108 ? -9.339 19.233 -2.387 1.00 75.75 108 LYS A CA 1
ATOM 857 C C . LYS A 1 108 ? -10.640 19.999 -2.574 1.00 75.75 108 LYS A C 1
ATOM 859 O O . LYS A 1 108 ? -10.602 21.112 -3.092 1.00 75.75 108 LYS A O 1
ATOM 864 N N . ALA A 1 109 ? -11.767 19.392 -2.230 1.00 66.44 109 ALA A N 1
ATOM 865 C CA . ALA A 1 109 ? -13.094 19.864 -2.610 1.00 66.44 109 ALA A CA 1
ATOM 866 C C . ALA A 1 109 ? -14.046 20.025 -1.415 1.00 66.44 109 ALA A C 1
ATOM 868 O O . ALA A 1 109 ? -15.209 20.357 -1.625 1.00 66.44 109 ALA A O 1
ATOM 869 N N . ASN A 1 110 ? -13.560 19.821 -0.181 1.00 64.62 110 ASN A N 1
ATOM 870 C CA . ASN A 1 110 ? -14.387 19.790 1.030 1.00 64.62 110 ASN A CA 1
ATOM 871 C C . ASN A 1 110 ? -15.545 18.777 0.907 1.00 64.62 110 ASN A C 1
ATOM 873 O O . ASN A 1 110 ? -16.676 19.040 1.318 1.00 64.62 110 ASN A O 1
ATOM 877 N N . ASP A 1 111 ? -15.260 17.642 0.260 1.00 66.50 111 ASP A N 1
ATOM 878 C CA . ASP A 1 111 ? -16.229 16.579 0.013 1.00 66.50 111 ASP A CA 1
ATOM 879 C C . ASP A 1 111 ? -16.561 15.838 1.318 1.00 66.50 111 ASP A C 1
ATOM 881 O O . ASP A 1 111 ? -15.670 15.405 2.053 1.00 66.50 111 ASP A O 1
ATOM 885 N N . GLN A 1 112 ? -17.858 15.691 1.595 1.00 67.25 112 GLN A N 1
ATOM 886 C CA . GLN A 1 112 ? -18.392 15.074 2.809 1.00 67.25 112 GLN A CA 1
ATOM 887 C C . GLN A 1 112 ? -18.378 13.539 2.768 1.00 67.25 112 GLN A C 1
ATOM 889 O O . GLN A 1 112 ? -18.633 12.909 3.793 1.00 67.25 112 GLN A O 1
ATOM 894 N N . MET A 1 113 ? -18.055 12.919 1.624 1.00 68.62 113 MET A N 1
ATOM 895 C CA . MET A 1 113 ? -17.974 11.457 1.479 1.00 68.62 113 MET A CA 1
ATOM 896 C C . MET A 1 113 ? -17.010 10.801 2.4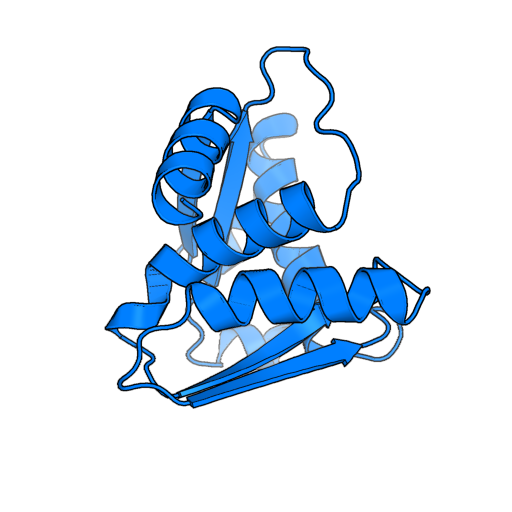78 1.00 68.62 113 MET A C 1
ATOM 898 O O . MET A 1 113 ? -17.276 9.691 2.941 1.00 68.62 113 MET A O 1
ATOM 902 N N . VAL A 1 114 ? -15.934 11.495 2.879 1.00 74.25 114 VAL A N 1
ATOM 903 C CA . VAL A 1 114 ? -15.012 10.988 3.909 1.00 74.25 114 VAL A CA 1
ATOM 904 C C . VAL A 1 114 ? -15.710 10.770 5.255 1.00 74.25 114 VAL A C 1
ATOM 906 O O . VAL A 1 114 ? -15.356 9.837 5.965 1.00 74.25 114 VAL A O 1
ATOM 909 N N . GLY A 1 115 ? -16.756 11.540 5.575 1.00 72.50 115 GLY A N 1
ATOM 910 C CA . GLY A 1 115 ? -17.490 11.423 6.839 1.00 72.50 115 GLY A CA 1
ATOM 911 C C . GLY A 1 115 ? -18.170 10.063 7.035 1.00 72.50 115 GLY A C 1
ATOM 912 O O . GLY A 1 115 ? -18.452 9.666 8.161 1.00 72.50 115 GLY A O 1
ATOM 913 N N . LEU A 1 116 ? -18.394 9.303 5.954 1.00 76.56 116 LEU A N 1
ATOM 914 C CA . LEU A 1 116 ? -18.939 7.943 6.029 1.00 76.56 116 LEU A CA 1
ATOM 915 C C . LEU A 1 116 ? -17.914 6.915 6.532 1.00 76.56 116 LEU A C 1
ATOM 917 O O . LEU A 1 116 ? -18.299 5.889 7.096 1.00 76.56 116 LEU A O 1
ATOM 921 N N . ILE A 1 117 ? -16.623 7.177 6.315 1.00 81.25 117 ILE A N 1
ATOM 922 C CA . ILE A 1 117 ? -15.513 6.290 6.691 1.00 81.25 117 ILE A CA 1
ATOM 923 C C . ILE A 1 117 ? -14.672 6.845 7.844 1.00 81.25 117 ILE A C 1
ATOM 925 O O . ILE A 1 117 ? -13.968 6.080 8.494 1.00 81.25 117 ILE A O 1
ATOM 929 N N . GLU A 1 118 ? -14.786 8.143 8.131 1.00 81.62 118 GLU A N 1
ATOM 930 C CA . GLU A 1 118 ? -14.048 8.873 9.167 1.00 81.62 118 GLU A CA 1
ATOM 931 C C . GLU A 1 118 ? -14.028 8.171 10.536 1.00 81.62 118 GLU A C 1
ATOM 933 O O . GLU A 1 118 ? -12.943 8.067 11.104 1.00 81.62 118 GLU A O 1
ATOM 938 N N . PRO A 1 119 ? -15.132 7.585 11.053 1.00 84.12 119 PRO A N 1
ATOM 939 C CA . PRO A 1 119 ? -15.104 6.914 12.356 1.00 84.12 119 PRO A CA 1
ATOM 940 C C . PRO A 1 119 ? -14.174 5.693 12.432 1.00 84.12 119 PRO A C 1
ATOM 942 O O . PRO A 1 119 ? -13.889 5.217 13.526 1.00 84.12 119 PRO A O 1
ATOM 945 N N . ARG A 1 120 ? -13.753 5.156 11.282 1.00 85.50 120 ARG A N 1
ATOM 946 C CA . ARG A 1 120 ? -12.908 3.959 11.147 1.00 85.50 120 ARG A CA 1
ATOM 947 C C . ARG A 1 120 ? -11.568 4.263 10.475 1.00 85.50 120 ARG A C 1
ATOM 949 O O . ARG A 1 120 ? -10.814 3.339 10.178 1.00 85.50 120 ARG A O 1
ATOM 956 N N . LEU A 1 121 ? -11.317 5.535 10.167 1.00 87.50 121 LEU A N 1
ATOM 957 C CA . LEU A 1 121 ? -10.185 5.984 9.375 1.00 87.50 121 LEU A CA 1
ATOM 958 C C . LEU A 1 121 ? -9.037 6.431 10.280 1.00 87.50 121 LEU A C 1
ATOM 960 O O . LEU A 1 121 ? -9.115 7.468 10.935 1.00 87.50 121 LEU A O 1
ATOM 964 N N . GLU A 1 122 ? -7.927 5.710 10.220 1.00 90.31 122 GLU A N 1
ATOM 965 C CA . GLU A 1 122 ? -6.633 6.172 10.698 1.00 90.31 122 GLU A CA 1
ATOM 966 C C . GLU A 1 122 ? -5.842 6.754 9.518 1.00 90.31 122 GLU A C 1
ATOM 968 O O . GLU A 1 122 ? -5.319 6.035 8.663 1.00 90.31 122 GLU A O 1
ATOM 973 N N . ALA A 1 123 ? -5.788 8.084 9.436 1.00 89.06 123 ALA A N 1
ATOM 974 C CA . ALA A 1 123 ? -5.103 8.791 8.360 1.00 89.06 123 ALA A CA 1
ATOM 975 C C . ALA A 1 123 ? -3.798 9.437 8.841 1.00 89.06 123 ALA A C 1
ATOM 977 O O . ALA A 1 123 ? -3.773 10.152 9.842 1.00 89.06 123 ALA A O 1
ATOM 978 N N . VAL A 1 124 ? -2.728 9.255 8.069 1.00 91.94 124 VAL A N 1
ATOM 979 C CA . VAL A 1 124 ? -1.434 9.915 8.268 1.00 91.94 124 VAL A CA 1
ATOM 980 C C . VAL A 1 124 ? -1.121 10.797 7.065 1.00 91.94 124 VAL A C 1
ATOM 982 O O . VAL A 1 124 ? -1.308 10.404 5.913 1.00 91.94 124 VAL A O 1
ATOM 985 N N . VAL A 1 125 ? -0.620 12.003 7.334 1.00 91.31 125 VAL A N 1
ATOM 986 C CA . VAL A 1 125 ? -0.101 12.923 6.318 1.00 91.31 125 VAL A CA 1
ATOM 987 C C . VAL A 1 125 ? 1.388 13.103 6.556 1.00 91.31 125 VAL A C 1
ATOM 989 O O . VAL A 1 125 ? 1.770 13.567 7.624 1.00 91.31 125 VAL A O 1
ATOM 992 N N . GLU A 1 126 ? 2.221 12.787 5.567 1.00 93.88 126 GLU A N 1
ATOM 993 C CA . GLU A 1 126 ? 3.677 12.837 5.732 1.00 93.88 126 GLU A CA 1
ATOM 994 C C . GLU A 1 126 ? 4.392 13.288 4.451 1.00 93.88 126 GLU A C 1
ATOM 996 O O . GLU A 1 126 ? 3.867 13.176 3.336 1.00 93.88 126 GLU A O 1
ATOM 1001 N N . ASP A 1 127 ? 5.600 13.831 4.602 1.00 93.81 127 ASP A N 1
ATOM 1002 C CA . ASP A 1 127 ? 6.397 14.340 3.489 1.00 93.81 127 ASP A CA 1
ATOM 1003 C C . ASP A 1 127 ? 7.207 13.226 2.818 1.00 93.81 127 ASP A C 1
ATOM 1005 O O . ASP A 1 127 ? 7.914 12.450 3.465 1.00 93.81 127 ASP A O 1
ATOM 1009 N N . TRP A 1 128 ? 7.161 13.173 1.482 1.00 94.50 128 TRP A N 1
ATOM 1010 C CA . TRP A 1 128 ? 7.878 12.155 0.707 1.00 94.50 128 TRP A CA 1
ATOM 1011 C C . TRP A 1 128 ? 9.374 12.039 1.058 1.00 94.50 128 TRP A C 1
ATOM 1013 O O . TRP A 1 128 ? 9.847 10.912 1.218 1.00 94.50 128 TRP A O 1
ATOM 1023 N N . PRO A 1 129 ? 10.142 13.140 1.214 1.00 92.19 129 PRO A N 1
ATOM 1024 C CA . PRO A 1 129 ? 11.548 13.047 1.598 1.00 92.19 129 PRO A CA 1
ATOM 1025 C C . PRO A 1 129 ? 11.767 12.337 2.938 1.00 92.19 129 PRO A C 1
ATOM 1027 O O . PRO A 1 129 ? 12.723 11.572 3.058 1.00 92.19 129 PRO A O 1
ATOM 1030 N N . HIS A 1 130 ? 10.883 12.546 3.919 1.00 93.50 130 HIS A N 1
ATOM 1031 C CA . HIS A 1 130 ? 10.983 11.901 5.228 1.00 93.50 130 HIS A CA 1
ATOM 1032 C C . HIS A 1 130 ? 10.670 10.410 5.146 1.00 93.50 130 HIS A C 1
ATOM 1034 O O . HIS A 1 130 ? 11.434 9.603 5.677 1.00 93.50 130 HIS A O 1
ATOM 1040 N N . ILE A 1 131 ? 9.593 10.040 4.442 1.00 94.25 131 ILE A N 1
ATOM 1041 C CA . ILE A 1 131 ? 9.235 8.634 4.211 1.00 94.25 131 ILE A CA 1
ATOM 1042 C C . ILE A 1 131 ? 10.399 7.930 3.510 1.00 94.25 131 ILE A C 1
ATOM 1044 O O . ILE A 1 131 ? 10.919 6.930 4.001 1.00 94.25 131 ILE A O 1
ATOM 1048 N N . LYS A 1 132 ? 10.869 8.488 2.389 1.00 92.88 132 LYS A N 1
ATOM 1049 C CA . LYS A 1 132 ? 11.957 7.898 1.609 1.00 92.88 132 LYS A CA 1
ATOM 1050 C C . LYS A 1 132 ? 13.218 7.713 2.455 1.00 92.88 132 LYS A C 1
ATOM 1052 O O . LYS A 1 132 ? 13.766 6.616 2.471 1.00 92.88 132 LYS A O 1
ATOM 1057 N N . ALA A 1 133 ? 13.656 8.740 3.187 1.00 91.75 133 ALA A N 1
ATOM 1058 C CA . ALA A 1 133 ? 14.842 8.645 4.038 1.00 91.75 133 ALA A CA 1
ATOM 1059 C C . ALA A 1 133 ? 14.702 7.548 5.107 1.00 91.75 133 ALA A C 1
ATOM 1061 O O . ALA A 1 133 ? 15.620 6.749 5.296 1.00 91.75 133 ALA A O 1
ATOM 1062 N N . ARG A 1 134 ? 13.537 7.461 5.761 1.00 92.69 134 ARG A N 1
ATOM 1063 C CA . ARG A 1 134 ? 13.244 6.462 6.800 1.00 92.69 134 ARG A CA 1
ATOM 1064 C C . ARG A 1 134 ? 13.394 5.032 6.288 1.00 92.69 134 ARG A C 1
ATOM 1066 O O . ARG A 1 134 ? 13.998 4.206 6.969 1.00 92.69 134 ARG A O 1
ATOM 1073 N N . TRP A 1 135 ? 12.861 4.745 5.104 1.00 91.56 135 TRP A N 1
ATOM 1074 C CA . TRP A 1 135 ? 12.903 3.399 4.532 1.00 91.56 135 TRP A CA 1
ATOM 1075 C C . TRP A 1 135 ? 14.239 3.071 3.879 1.00 91.56 135 TRP A C 1
ATOM 1077 O O . TRP A 1 135 ? 14.737 1.968 4.069 1.00 91.56 135 TRP A O 1
ATOM 1087 N N . MET A 1 136 ? 14.884 4.033 3.216 1.00 86.19 136 MET A N 1
ATOM 1088 C CA . MET A 1 136 ? 16.221 3.815 2.657 1.00 86.19 136 MET A CA 1
ATOM 1089 C C . MET A 1 136 ? 17.252 3.471 3.740 1.00 86.19 136 MET A C 1
ATOM 1091 O O . MET A 1 136 ? 18.092 2.607 3.515 1.00 86.19 136 MET A O 1
ATOM 1095 N N . HIS A 1 137 ? 17.160 4.072 4.932 1.00 82.31 137 HIS A N 1
ATOM 1096 C CA . HIS A 1 137 ? 18.016 3.698 6.065 1.00 82.31 137 HIS A CA 1
ATOM 1097 C C . HIS A 1 137 ? 17.750 2.286 6.605 1.00 82.31 137 HIS A C 1
ATOM 1099 O O . HIS A 1 137 ? 18.654 1.681 7.169 1.00 82.31 137 HIS A O 1
ATOM 1105 N N . ARG A 1 138 ? 16.530 1.758 6.456 1.00 79.81 138 ARG A N 1
ATOM 1106 C CA . ARG A 1 138 ? 16.154 0.402 6.903 1.00 79.81 138 ARG A CA 1
ATOM 1107 C C . ARG A 1 138 ? 16.470 -0.689 5.880 1.00 79.81 138 ARG A C 1
ATOM 1109 O O . ARG A 1 138 ? 16.339 -1.870 6.189 1.00 79.81 138 ARG A O 1
ATOM 1116 N N . TRP A 1 139 ? 16.803 -0.296 4.655 1.00 73.44 139 TRP A N 1
ATOM 1117 C CA . TRP A 1 139 ? 17.133 -1.199 3.550 1.00 73.44 139 TRP A CA 1
ATOM 1118 C C . TRP A 1 139 ? 18.640 -1.416 3.374 1.00 73.44 139 TRP A C 1
ATOM 1120 O O . TRP A 1 139 ? 19.034 -2.234 2.543 1.00 73.44 139 TRP A O 1
ATOM 1130 N N . GLN A 1 140 ? 19.459 -0.696 4.145 1.00 58.09 140 GLN A N 1
ATOM 1131 C CA . GLN A 1 140 ? 20.897 -0.924 4.305 1.00 58.09 140 GLN A CA 1
ATOM 1132 C C . GLN A 1 140 ? 21.156 -1.949 5.409 1.00 58.09 140 GLN A C 1
ATOM 1134 O O . GLN A 1 140 ? 22.078 -2.771 5.217 1.00 58.09 140 GLN A O 1
#